Protein AF-A0A4Q4BR38-F1 (afdb_monomer_lite)

Sequence (88 aa):
PGLNMAALADPQATTVIYMGKRTFPALAAALIAHGLPADTPALLAESVSTPEQVLLRSTVADLARTLSKDRSPLPGLIIVGALAQGTP

pLDDT: mean 90.46, std 9.89, range [46.09, 97.38]

Foldseek 3Di:
DDDPLVQVLPQPDKDKDFPCLQVLLVNLVVNVVVPRDQQFKKWKWFPPPDPPTDIDIGGSNVSSVVSVVDDDPTGIMMITHDVSDDDD

Radius of gyration: 12.42 Å; chains: 1; bounding box: 32×26×29 Å

Structure (mmCIF, N/CA/C/O backbone):
data_AF-A0A4Q4BR38-F1
#
_entry.id   AF-A0A4Q4BR38-F1
#
loop_
_atom_site.group_PDB
_atom_site.id
_atom_site.type_symbol
_atom_site.label_atom_id
_atom_site.label_alt_id
_atom_site.label_comp_id
_atom_site.label_asym_id
_atom_site.label_entity_id
_atom_site.label_seq_id
_atom_site.pdbx_PDB_ins_code
_atom_site.Cartn_x
_atom_site.Cartn_y
_atom_site.Cartn_z
_atom_site.occupancy
_atom_site.B_iso_or_equiv
_atom_site.auth_seq_id
_atom_site.auth_comp_id
_atom_site.auth_asym_id
_atom_site.auth_atom_id
_atom_site.pdbx_PDB_model_num
ATOM 1 N N . PRO A 1 1 ? 19.286 10.189 -6.983 1.00 46.09 1 PRO A N 1
ATOM 2 C CA . PRO A 1 1 ? 19.360 8.753 -6.612 1.00 46.09 1 PRO A CA 1
ATOM 3 C C . PRO A 1 1 ? 18.030 8.053 -6.927 1.00 46.09 1 PRO A C 1
ATOM 5 O O . PRO A 1 1 ? 16.991 8.520 -6.471 1.00 46.09 1 PRO A O 1
ATOM 8 N N . GLY A 1 2 ? 18.048 7.024 -7.780 1.00 78.94 2 GLY A N 1
ATOM 9 C CA . GLY A 1 2 ? 16.842 6.282 -8.174 1.00 78.94 2 GLY A CA 1
ATOM 10 C C . GLY A 1 2 ? 16.349 5.335 -7.075 1.00 78.94 2 GLY A C 1
ATOM 11 O O . GLY A 1 2 ? 17.132 4.909 -6.229 1.00 78.94 2 GLY A O 1
ATOM 12 N N . LEU A 1 3 ? 15.050 5.021 -7.082 1.00 81.25 3 LEU A N 1
ATOM 13 C CA . LEU A 1 3 ? 14.448 4.012 -6.203 1.00 81.25 3 LEU A CA 1
ATOM 14 C C . LEU A 1 3 ? 15.053 2.626 -6.493 1.00 81.25 3 LEU A C 1
ATOM 16 O O . LEU A 1 3 ? 15.171 2.242 -7.657 1.00 81.25 3 LEU A O 1
ATOM 20 N N . ASN A 1 4 ? 15.379 1.851 -5.454 1.00 88.62 4 ASN A N 1
ATOM 21 C CA . ASN A 1 4 ? 15.762 0.447 -5.619 1.00 88.62 4 ASN A CA 1
ATOM 22 C C . ASN A 1 4 ? 14.504 -0.407 -5.847 1.00 88.62 4 ASN A C 1
ATOM 24 O O . ASN A 1 4 ? 13.883 -0.876 -4.896 1.00 88.62 4 ASN A O 1
ATOM 28 N N . MET A 1 5 ? 14.125 -0.584 -7.113 1.00 87.44 5 MET A N 1
ATOM 29 C CA . MET A 1 5 ? 12.917 -1.330 -7.486 1.00 87.44 5 MET A CA 1
ATOM 30 C C . MET A 1 5 ? 12.973 -2.799 -7.067 1.00 87.44 5 MET A C 1
ATOM 32 O O . MET A 1 5 ? 11.945 -3.341 -6.683 1.00 87.44 5 MET A O 1
ATOM 36 N N . ALA A 1 6 ? 14.155 -3.424 -7.073 1.00 85.06 6 ALA A N 1
ATOM 37 C CA . ALA A 1 6 ? 14.304 -4.814 -6.648 1.00 85.06 6 ALA A CA 1
ATOM 38 C C . ALA A 1 6 ? 13.954 -4.988 -5.162 1.00 85.06 6 ALA A C 1
ATOM 40 O O . ALA A 1 6 ? 13.243 -5.917 -4.806 1.00 85.06 6 ALA A O 1
ATOM 41 N N . ALA A 1 7 ? 14.386 -4.053 -4.310 1.00 84.94 7 ALA A N 1
ATOM 42 C CA . ALA A 1 7 ? 14.037 -4.075 -2.890 1.00 84.94 7 ALA A CA 1
ATOM 43 C C . ALA A 1 7 ? 12.540 -3.816 -2.643 1.00 84.94 7 ALA A C 1
ATOM 45 O O . ALA A 1 7 ? 11.966 -4.354 -1.705 1.00 84.94 7 ALA A O 1
ATOM 46 N N . LEU A 1 8 ? 11.898 -2.994 -3.478 1.00 85.12 8 LEU A N 1
ATOM 47 C CA . LEU A 1 8 ? 10.470 -2.679 -3.348 1.00 85.12 8 LEU A CA 1
ATOM 48 C C . LEU A 1 8 ? 9.551 -3.755 -3.939 1.00 85.12 8 LEU A C 1
ATOM 50 O O . LEU A 1 8 ? 8.382 -3.822 -3.568 1.00 85.12 8 LEU A O 1
ATOM 54 N N . ALA A 1 9 ? 10.066 -4.564 -4.866 1.00 84.88 9 ALA A N 1
ATOM 55 C CA . ALA A 1 9 ? 9.368 -5.700 -5.456 1.00 84.88 9 ALA A CA 1
ATOM 56 C C . ALA A 1 9 ? 9.609 -7.017 -4.691 1.00 84.88 9 ALA A C 1
ATOM 58 O O . ALA A 1 9 ? 9.077 -8.052 -5.088 1.00 84.88 9 ALA A O 1
ATOM 59 N N . ASP A 1 10 ? 10.400 -6.994 -3.612 1.00 86.19 10 ASP A N 1
ATOM 60 C CA . ASP A 1 10 ? 10.673 -8.168 -2.784 1.00 86.19 10 ASP A CA 1
ATOM 61 C C . ASP A 1 10 ? 9.375 -8.659 -2.105 1.00 86.19 10 ASP A C 1
ATOM 63 O O . ASP A 1 10 ? 8.777 -7.920 -1.316 1.00 86.19 10 ASP A O 1
ATOM 67 N N . PRO A 1 11 ? 8.926 -9.904 -2.361 1.00 78.62 11 PRO A N 1
ATOM 68 C CA . PRO A 1 11 ? 7.693 -10.441 -1.787 1.00 78.62 11 PRO A CA 1
ATOM 69 C C . PRO A 1 11 ? 7.750 -10.636 -0.263 1.00 78.62 11 PRO A C 1
ATOM 71 O O . PRO A 1 11 ? 6.704 -10.811 0.362 1.00 78.62 11 PRO A O 1
ATOM 74 N N . GLN A 1 12 ? 8.941 -10.642 0.344 1.00 84.25 12 GLN A N 1
ATOM 75 C CA . GLN A 1 12 ? 9.119 -10.704 1.798 1.00 84.25 12 GLN A CA 1
ATOM 76 C C . GLN A 1 12 ? 9.132 -9.314 2.449 1.00 84.25 12 GLN A C 1
ATOM 78 O O . GLN A 1 12 ? 9.042 -9.205 3.674 1.00 84.25 12 GLN A O 1
ATOM 83 N N . ALA A 1 13 ? 9.218 -8.243 1.657 1.00 87.75 13 ALA A N 1
ATOM 84 C CA . ALA A 1 13 ? 9.185 -6.883 2.163 1.00 87.75 13 ALA A CA 1
ATOM 85 C C . ALA A 1 13 ? 7.745 -6.373 2.320 1.00 87.75 13 ALA A C 1
ATOM 87 O O . ALA A 1 13 ? 6.840 -6.689 1.549 1.00 87.75 13 ALA A O 1
ATOM 88 N N . THR A 1 14 ? 7.536 -5.519 3.324 1.00 91.31 14 THR A N 1
ATOM 89 C CA . THR A 1 14 ? 6.354 -4.653 3.394 1.00 91.31 14 THR A CA 1
ATOM 90 C C . THR A 1 14 ? 6.792 -3.224 3.123 1.00 91.31 14 THR A C 1
ATOM 92 O O . THR A 1 14 ? 7.596 -2.661 3.866 1.00 91.31 14 THR A O 1
ATOM 95 N N . THR A 1 15 ? 6.248 -2.630 2.067 1.00 93.38 15 THR A N 1
ATOM 96 C CA . THR A 1 15 ? 6.548 -1.252 1.681 1.00 93.38 15 THR A CA 1
ATOM 97 C C . THR A 1 15 ? 5.453 -0.327 2.193 1.00 93.38 15 THR A C 1
ATOM 99 O O . THR A 1 15 ? 4.280 -0.523 1.882 1.00 93.38 15 THR A O 1
ATOM 102 N N . VAL A 1 16 ? 5.835 0.713 2.939 1.00 94.94 16 VAL A N 1
ATOM 103 C CA . VAL A 1 16 ? 4.924 1.772 3.397 1.00 94.94 16 VAL A CA 1
ATOM 104 C C . VAL A 1 16 ? 5.251 3.070 2.671 1.00 94.94 16 VAL A C 1
ATOM 106 O O . VAL A 1 16 ? 6.374 3.568 2.730 1.00 94.94 16 VAL A O 1
ATOM 109 N N . ILE A 1 17 ? 4.259 3.630 1.987 1.00 94.88 17 ILE A N 1
ATOM 110 C CA . ILE A 1 17 ? 4.398 4.802 1.129 1.00 94.88 17 ILE A CA 1
ATOM 111 C C . ILE A 1 17 ? 3.622 5.961 1.749 1.00 94.88 17 ILE A C 1
ATOM 113 O O . ILE A 1 17 ? 2.390 5.950 1.822 1.00 94.88 17 ILE A O 1
ATOM 117 N N . TYR A 1 18 ? 4.360 6.993 2.147 1.00 94.19 18 TYR A N 1
ATOM 118 C CA . TYR A 1 18 ? 3.809 8.246 2.652 1.00 94.19 18 TYR A CA 1
ATOM 119 C C . TYR A 1 18 ? 3.473 9.188 1.500 1.00 94.19 18 TYR A C 1
ATOM 121 O O . TYR A 1 18 ? 4.245 9.321 0.552 1.00 94.19 18 TYR A O 1
ATOM 129 N N . MET A 1 19 ? 2.318 9.858 1.587 1.00 90.00 19 MET A N 1
ATOM 130 C CA . MET A 1 19 ? 1.859 10.837 0.587 1.00 90.00 19 MET A CA 1
ATOM 131 C C . MET A 1 19 ? 1.805 10.274 -0.850 1.00 90.00 19 MET A C 1
ATOM 133 O O . MET A 1 19 ? 1.870 11.014 -1.832 1.00 90.00 19 MET A O 1
ATOM 137 N N . GLY A 1 20 ? 1.661 8.951 -0.984 1.00 91.56 20 GLY A N 1
ATOM 138 C CA . GLY A 1 20 ? 1.789 8.243 -2.256 1.00 91.56 20 GLY A CA 1
ATOM 139 C C . GLY A 1 20 ? 0.558 8.291 -3.155 1.00 91.56 20 GLY A C 1
ATOM 140 O O . GLY A 1 20 ? 0.662 7.930 -4.317 1.00 91.56 20 GLY A O 1
ATOM 141 N N . LYS A 1 21 ? -0.611 8.741 -2.678 1.00 93.69 21 LYS A N 1
ATOM 142 C CA . LYS A 1 21 ? -1.897 8.560 -3.389 1.00 93.69 21 LYS A CA 1
ATOM 143 C C . LYS A 1 21 ? -1.896 9.027 -4.845 1.00 93.69 21 LYS A C 1
ATOM 145 O O . LYS A 1 21 ? -2.468 8.368 -5.705 1.00 93.69 21 LYS A O 1
ATOM 150 N N . ARG A 1 22 ? -1.243 10.156 -5.133 1.00 94.50 22 ARG A N 1
ATOM 151 C CA . ARG A 1 22 ? -1.148 10.702 -6.497 1.00 94.50 22 ARG A CA 1
ATOM 152 C C . ARG A 1 22 ? -0.150 9.939 -7.371 1.00 94.50 22 ARG A C 1
ATOM 154 O O . ARG A 1 22 ? -0.384 9.794 -8.563 1.00 94.50 22 ARG A O 1
ATOM 161 N N . THR A 1 23 ? 0.969 9.505 -6.802 1.00 94.00 23 THR A N 1
ATOM 162 C CA . THR A 1 23 ? 2.077 8.871 -7.535 1.00 94.00 23 THR A CA 1
ATOM 163 C C . THR A 1 23 ? 1.967 7.350 -7.581 1.00 94.00 23 THR A C 1
ATOM 165 O O . THR A 1 23 ? 2.643 6.714 -8.387 1.00 94.00 23 THR A O 1
ATOM 168 N N . PHE A 1 24 ? 1.094 6.766 -6.761 1.00 96.31 24 PHE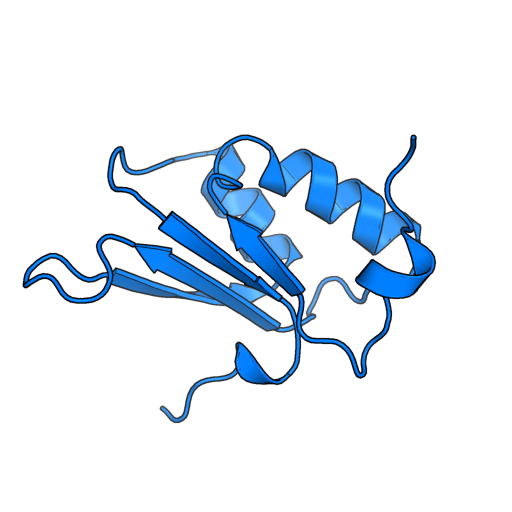 A N 1
ATOM 169 C CA . PHE A 1 24 ? 0.947 5.327 -6.613 1.00 96.31 24 PHE A CA 1
ATOM 170 C C . PHE A 1 24 ? 0.625 4.606 -7.920 1.00 96.31 24 PHE A C 1
ATOM 172 O O . PHE A 1 24 ? 1.267 3.593 -8.157 1.00 96.31 24 PHE A O 1
ATOM 179 N N . PRO A 1 25 ? -0.259 5.097 -8.815 1.00 96.69 25 PRO A N 1
ATOM 180 C CA . PRO A 1 25 ? -0.509 4.394 -10.073 1.00 96.69 25 PRO A CA 1
ATOM 181 C C . PRO A 1 25 ? 0.752 4.205 -10.928 1.00 96.69 25 PRO A C 1
ATOM 183 O O . PRO A 1 25 ? 0.993 3.117 -11.447 1.00 96.69 25 PRO A O 1
ATOM 186 N N . ALA A 1 26 ? 1.593 5.240 -11.023 1.00 96.00 26 ALA A N 1
ATOM 187 C CA . ALA A 1 26 ? 2.852 5.168 -11.761 1.00 96.00 26 ALA A CA 1
ATOM 188 C C . ALA A 1 26 ? 3.874 4.258 -11.061 1.00 96.00 26 ALA A C 1
ATOM 190 O O . ALA A 1 26 ? 4.560 3.475 -11.716 1.00 96.00 26 ALA A O 1
ATOM 191 N N . LEU A 1 27 ? 3.950 4.326 -9.728 1.00 95.06 27 LEU A N 1
ATOM 192 C CA . LEU A 1 27 ? 4.816 3.452 -8.938 1.00 95.06 27 LEU A CA 1
ATOM 193 C C . LEU A 1 27 ? 4.394 1.982 -9.054 1.00 95.06 27 LEU A C 1
ATOM 195 O O . LEU A 1 27 ? 5.239 1.133 -9.301 1.00 95.06 27 LEU A O 1
ATOM 199 N N . ALA A 1 28 ? 3.103 1.680 -8.928 1.00 96.00 28 ALA A N 1
ATOM 200 C CA . ALA A 1 28 ? 2.555 0.335 -9.055 1.00 96.00 28 ALA A CA 1
ATOM 201 C C . ALA A 1 28 ? 2.865 -0.266 -10.431 1.00 96.00 28 ALA A C 1
ATOM 203 O O . ALA A 1 28 ? 3.336 -1.397 -10.508 1.00 96.00 28 ALA A O 1
ATOM 204 N N . ALA A 1 29 ? 2.688 0.508 -11.507 1.00 95.88 29 ALA A N 1
ATOM 205 C CA . ALA A 1 29 ? 3.066 0.079 -12.851 1.00 95.88 29 ALA A CA 1
ATOM 206 C C . ALA A 1 29 ? 4.566 -0.253 -12.950 1.00 95.88 29 ALA A C 1
ATOM 208 O O . ALA A 1 29 ? 4.932 -1.283 -13.514 1.00 95.88 29 ALA A O 1
ATOM 209 N N . ALA A 1 30 ? 5.430 0.581 -12.362 1.00 94.56 30 ALA A N 1
ATOM 210 C CA . ALA A 1 30 ? 6.867 0.329 -12.336 1.00 94.56 30 ALA A CA 1
ATOM 211 C C . ALA A 1 30 ? 7.225 -0.924 -11.519 1.00 94.56 30 ALA A C 1
ATOM 213 O O . ALA A 1 30 ? 8.022 -1.731 -11.987 1.00 94.56 30 ALA A O 1
ATOM 214 N N . LEU A 1 31 ? 6.630 -1.120 -10.340 1.00 93.06 31 LEU A N 1
ATOM 215 C CA . LEU A 1 31 ? 6.880 -2.289 -9.490 1.00 93.06 31 LEU A CA 1
ATOM 216 C C . LEU A 1 31 ? 6.427 -3.591 -10.158 1.00 93.06 31 LEU A C 1
ATOM 218 O O . LEU A 1 31 ? 7.179 -4.562 -10.167 1.00 93.06 31 LEU A O 1
ATOM 222 N N . ILE A 1 32 ? 5.244 -3.592 -10.779 1.00 94.50 32 ILE A N 1
ATOM 223 C CA . ILE A 1 32 ? 4.731 -4.751 -11.523 1.00 94.50 32 ILE A CA 1
ATOM 224 C C . ILE A 1 32 ? 5.656 -5.088 -12.696 1.00 94.50 32 ILE A C 1
ATOM 226 O O . ILE A 1 32 ? 6.008 -6.249 -12.894 1.00 94.50 32 ILE A O 1
ATOM 230 N N . ALA A 1 33 ? 6.125 -4.078 -13.436 1.00 93.88 33 ALA A N 1
ATOM 231 C CA . ALA A 1 33 ? 7.088 -4.279 -14.518 1.00 93.88 33 ALA A CA 1
ATOM 232 C C . ALA A 1 33 ? 8.437 -4.856 -14.038 1.00 93.88 33 ALA A C 1
ATOM 234 O O . ALA A 1 33 ? 9.143 -5.480 -14.825 1.00 93.88 33 ALA A O 1
ATOM 235 N N . HIS A 1 34 ? 8.784 -4.672 -12.760 1.00 91.44 34 HIS A N 1
ATOM 236 C CA . HIS A 1 34 ? 9.990 -5.225 -12.131 1.00 91.44 34 HIS A CA 1
ATOM 237 C C . HIS A 1 34 ? 9.735 -6.541 -11.374 1.00 91.44 34 HIS A C 1
ATOM 239 O O . HIS A 1 34 ? 10.612 -7.001 -10.647 1.00 91.44 34 HIS A O 1
ATOM 245 N N . GLY A 1 35 ? 8.571 -7.169 -11.567 1.00 91.12 35 GLY A N 1
ATOM 246 C CA . GLY A 1 35 ? 8.289 -8.519 -11.078 1.00 91.12 35 GLY A CA 1
ATOM 247 C C . GLY A 1 35 ? 7.431 -8.597 -9.818 1.00 91.12 35 GLY A C 1
ATOM 248 O O . GLY A 1 35 ? 7.199 -9.706 -9.341 1.00 91.12 35 GLY A O 1
ATOM 249 N N . LEU A 1 36 ? 6.920 -7.476 -9.294 1.00 92.75 36 LEU A N 1
ATOM 250 C CA . LEU A 1 36 ? 5.939 -7.528 -8.209 1.00 92.75 36 LEU A CA 1
ATOM 251 C C . LEU A 1 36 ? 4.603 -8.094 -8.741 1.00 92.75 36 LEU A C 1
ATOM 253 O O . LEU A 1 36 ? 4.048 -7.529 -9.689 1.00 92.75 36 LEU A O 1
ATOM 257 N N . PRO A 1 37 ? 4.036 -9.160 -8.147 1.00 94.25 37 PRO A N 1
ATOM 258 C CA . PRO A 1 37 ? 2.738 -9.683 -8.567 1.00 94.25 37 PRO A CA 1
ATOM 259 C C . PRO A 1 37 ? 1.634 -8.618 -8.480 1.00 94.25 37 PRO A C 1
ATOM 261 O O . PRO A 1 37 ? 1.532 -7.883 -7.497 1.00 94.25 37 PRO A O 1
ATOM 264 N N . ALA A 1 38 ? 0.792 -8.511 -9.507 1.00 95.62 38 ALA A N 1
ATOM 265 C CA . ALA A 1 38 ? -0.269 -7.498 -9.581 1.00 95.62 38 ALA A CA 1
ATOM 266 C C . ALA A 1 38 ? -1.350 -7.670 -8.494 1.00 95.62 38 ALA A C 1
ATOM 268 O O . ALA A 1 38 ? -1.975 -6.697 -8.065 1.00 95.62 38 ALA A O 1
ATOM 269 N N . ASP A 1 39 ? -1.534 -8.909 -8.047 1.00 95.25 39 ASP A N 1
ATOM 270 C CA . ASP A 1 39 ? -2.406 -9.347 -6.962 1.00 95.25 39 ASP A CA 1
ATOM 271 C C . ASP A 1 39 ? -1.762 -9.202 -5.573 1.00 95.25 39 ASP A C 1
ATOM 273 O O . ASP A 1 39 ? -2.399 -9.539 -4.573 1.00 95.25 39 ASP A O 1
ATOM 277 N N . THR A 1 40 ? -0.539 -8.655 -5.483 1.00 94.44 40 THR A N 1
ATOM 278 C CA . THR A 1 40 ? 0.109 -8.372 -4.196 1.00 94.44 40 THR A CA 1
ATOM 279 C C . THR A 1 40 ? -0.849 -7.566 -3.315 1.00 94.44 40 THR A C 1
ATOM 281 O O . THR A 1 40 ? -1.386 -6.551 -3.776 1.00 94.44 40 THR A O 1
ATOM 284 N N . PRO A 1 41 ? -1.067 -7.971 -2.053 1.00 95.75 41 PRO A N 1
ATOM 285 C CA . PRO A 1 41 ? -1.955 -7.254 -1.152 1.00 95.75 41 PRO A CA 1
ATOM 286 C C . PRO A 1 41 ? -1.531 -5.796 -0.971 1.00 95.75 41 PRO A C 1
ATOM 288 O O . PRO A 1 41 ? -0.348 -5.493 -0.785 1.00 95.75 41 PRO A O 1
ATOM 291 N N . ALA A 1 42 ? -2.512 -4.899 -0.991 1.00 96.25 42 ALA A N 1
ATOM 292 C CA . ALA A 1 42 ? -2.325 -3.482 -0.736 1.00 96.25 42 ALA A CA 1
ATOM 293 C C . ALA A 1 42 ? -3.414 -2.930 0.195 1.00 96.25 42 ALA A C 1
ATOM 295 O O . ALA A 1 42 ? -4.572 -3.342 0.144 1.00 96.25 42 ALA A O 1
ATOM 296 N N . LEU A 1 43 ? -3.046 -1.973 1.040 1.00 96.31 43 LEU A N 1
ATOM 297 C CA . LEU A 1 43 ? -3.937 -1.283 1.965 1.00 96.31 43 LEU A CA 1
ATOM 298 C C . LEU A 1 43 ? -3.735 0.222 1.815 1.00 96.31 43 LEU A C 1
ATOM 300 O O . LEU A 1 43 ? -2.633 0.725 2.013 1.00 96.31 43 LEU A O 1
ATOM 304 N N . LEU A 1 44 ? -4.810 0.937 1.502 1.00 96.44 44 LEU A N 1
ATOM 305 C CA . LEU A 1 44 ? -4.886 2.380 1.665 1.00 96.44 44 LEU A CA 1
ATOM 306 C C . L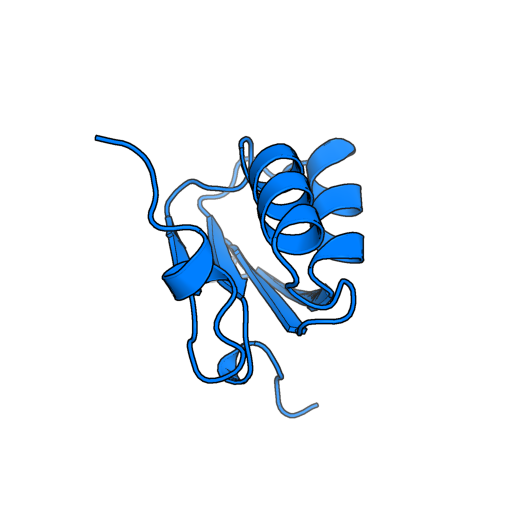EU A 1 44 ? -5.516 2.685 3.025 1.00 96.44 44 LEU A C 1
ATOM 308 O O . LEU A 1 44 ? -6.667 2.330 3.270 1.00 96.44 44 LEU A O 1
ATOM 312 N N . ALA A 1 45 ? -4.761 3.341 3.896 1.00 95.75 45 ALA 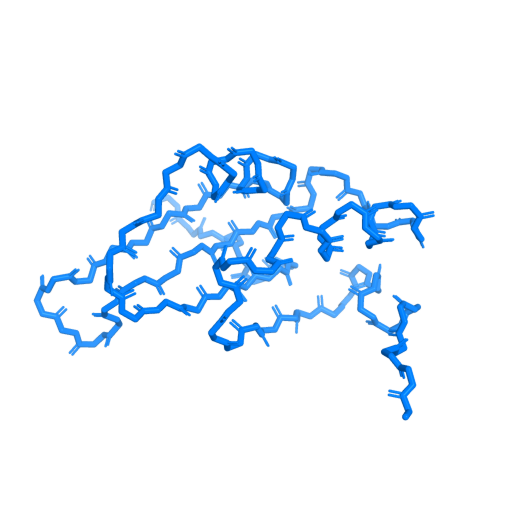A N 1
ATOM 313 C CA . ALA A 1 45 ? -5.218 3.784 5.203 1.00 95.75 45 ALA A CA 1
ATOM 314 C C . ALA A 1 45 ? -5.284 5.313 5.222 1.00 95.75 45 ALA A C 1
ATOM 316 O O . ALA A 1 45 ? -4.252 5.978 5.117 1.00 95.75 45 ALA A O 1
ATOM 317 N N . GLU A 1 46 ? -6.485 5.872 5.325 1.00 96.38 46 GLU A N 1
ATOM 318 C CA . GLU A 1 46 ? -6.734 7.314 5.340 1.00 96.38 46 GLU A CA 1
ATOM 319 C C . GLU A 1 46 ? -7.143 7.789 6.730 1.00 96.38 46 GLU A C 1
ATOM 321 O O . GLU A 1 46 ? -7.784 7.044 7.473 1.00 96.38 46 GLU A O 1
ATOM 326 N N . SER A 1 47 ? -6.761 9.023 7.078 1.00 95.62 47 SER A N 1
ATOM 327 C CA . SER A 1 47 ? -7.110 9.673 8.352 1.00 95.62 47 SER A CA 1
ATOM 328 C C . SER A 1 47 ? -6.879 8.781 9.583 1.00 95.62 47 SER A C 1
ATOM 330 O O . SER A 1 47 ? -7.685 8.742 10.514 1.00 95.62 47 SER A O 1
ATOM 332 N N . VAL A 1 48 ? -5.770 8.036 9.571 1.00 94.31 48 VAL A N 1
ATOM 333 C CA . VAL A 1 48 ? -5.420 7.052 10.606 1.00 94.31 48 VAL A CA 1
ATOM 334 C C . VAL A 1 48 ? -5.369 7.708 11.987 1.00 94.31 48 VAL A C 1
ATOM 336 O O . VAL A 1 48 ? -4.854 8.817 12.130 1.00 94.31 48 VAL A O 1
ATOM 339 N N . SER A 1 49 ? -5.894 7.007 12.997 1.00 93.94 49 SER A N 1
ATOM 340 C CA . SER A 1 49 ? -6.010 7.484 14.387 1.00 93.94 49 SER A CA 1
ATOM 341 C C . SER A 1 49 ? -6.986 8.650 14.596 1.00 93.94 49 SER A C 1
ATOM 343 O O . SER A 1 49 ? -6.941 9.314 15.631 1.00 93.94 49 SER A O 1
ATOM 345 N N . THR A 1 50 ? -7.893 8.888 13.646 1.00 95.62 50 THR A N 1
ATOM 346 C CA . THR A 1 50 ? -9.003 9.842 13.786 1.00 95.62 50 THR A CA 1
ATOM 347 C C . THR A 1 50 ? -10.355 9.125 13.647 1.00 95.62 50 THR A C 1
ATOM 349 O O . THR A 1 50 ? -10.398 8.005 13.132 1.00 95.62 50 THR A O 1
ATOM 352 N N . PRO A 1 51 ? -11.478 9.746 14.052 1.00 95.69 51 PRO A N 1
ATOM 353 C CA . PRO A 1 51 ? -12.813 9.187 13.817 1.00 95.69 51 PRO A CA 1
ATOM 354 C C . PRO A 1 51 ? -13.169 8.995 12.333 1.00 95.69 51 PRO A C 1
ATOM 356 O O . PRO A 1 51 ? -14.041 8.194 12.016 1.00 95.69 51 PRO A O 1
ATOM 359 N N . GLU A 1 52 ? -12.494 9.703 11.424 1.00 94.31 52 GLU A N 1
ATOM 360 C CA . GLU A 1 52 ? -12.707 9.639 9.970 1.00 94.31 52 GLU A CA 1
ATOM 361 C C . GLU A 1 52 ? -11.859 8.548 9.295 1.00 94.31 52 GLU A C 1
ATOM 363 O O . GLU A 1 52 ? -11.698 8.548 8.075 1.00 94.31 52 GLU A O 1
ATOM 368 N N . GLN A 1 53 ? -11.264 7.638 10.073 1.00 96.56 53 GLN A N 1
ATOM 369 C CA . GLN A 1 53 ? -10.375 6.609 9.549 1.00 96.56 53 GLN A CA 1
ATOM 370 C C . GLN A 1 53 ? -11.080 5.707 8.527 1.00 96.56 53 GLN A C 1
ATOM 372 O O . GLN A 1 53 ? -12.090 5.069 8.826 1.00 96.56 53 GLN A O 1
ATOM 377 N N . VAL A 1 54 ? -10.465 5.563 7.353 1.00 94.06 54 VAL A N 1
ATOM 378 C CA . VAL A 1 54 ? -10.914 4.647 6.297 1.00 94.06 54 VAL A CA 1
ATOM 379 C C . VAL A 1 54 ? -9.784 3.685 5.951 1.00 94.06 54 VAL A C 1
ATOM 381 O O . VAL A 1 54 ? -8.665 4.106 5.668 1.00 94.06 54 VAL A O 1
ATOM 384 N N . LEU A 1 55 ? -10.074 2.382 5.967 1.00 94.75 55 LEU A N 1
ATOM 385 C CA . LEU A 1 55 ? -9.130 1.326 5.594 1.00 94.75 55 LEU A CA 1
ATOM 386 C C . LEU A 1 55 ? -9.658 0.576 4.368 1.00 94.75 55 LEU A C 1
ATOM 388 O O . LEU A 1 55 ? -10.604 -0.202 4.471 1.00 94.75 55 LEU A O 1
ATOM 392 N N . LEU A 1 56 ? -9.027 0.784 3.216 1.00 93.94 56 LEU A N 1
ATOM 393 C CA . LEU A 1 56 ? -9.354 0.106 1.966 1.00 93.94 56 LEU A CA 1
ATOM 394 C C . LEU A 1 56 ? -8.305 -0.966 1.663 1.00 93.94 56 LEU A C 1
ATOM 396 O O . LEU A 1 56 ? -7.190 -0.654 1.243 1.00 93.94 56 LEU A O 1
ATOM 400 N N . ARG A 1 57 ? -8.678 -2.233 1.853 1.00 94.94 57 ARG A N 1
ATOM 401 C CA . ARG A 1 57 ? -7.857 -3.397 1.485 1.00 94.94 57 ARG A CA 1
ATOM 402 C C . ARG A 1 57 ? -8.172 -3.848 0.068 1.00 94.94 57 ARG A C 1
ATOM 404 O O . ARG A 1 57 ? -9.335 -3.894 -0.325 1.00 94.94 57 ARG A O 1
ATOM 411 N N . SER A 1 58 ? -7.137 -4.152 -0.700 1.00 95.50 58 SER A N 1
ATOM 412 C CA . SER A 1 58 ? -7.241 -4.505 -2.112 1.00 95.50 58 SER A CA 1
ATOM 413 C C . SER A 1 58 ? -5.954 -5.182 -2.606 1.00 95.50 58 SER A C 1
ATOM 415 O O . SER A 1 58 ? -5.138 -5.645 -1.809 1.00 95.50 58 SER A O 1
ATOM 417 N N . THR A 1 59 ? -5.762 -5.221 -3.921 1.00 96.56 59 THR A N 1
ATOM 418 C CA . THR A 1 59 ? -4.500 -5.592 -4.574 1.00 96.56 59 THR A CA 1
ATOM 419 C C . THR A 1 59 ? -3.763 -4.345 -5.065 1.00 96.56 59 THR A C 1
ATOM 421 O O . THR A 1 59 ? -4.363 -3.274 -5.203 1.00 96.56 59 THR A O 1
ATOM 424 N N . VAL A 1 60 ? -2.466 -4.455 -5.366 1.00 96.62 60 VAL A N 1
ATOM 425 C CA . VAL A 1 60 ? -1.679 -3.361 -5.966 1.00 96.62 60 VAL A CA 1
ATOM 426 C C . VAL A 1 60 ? -2.337 -2.848 -7.250 1.00 96.62 60 VAL A C 1
ATOM 428 O O . VAL A 1 60 ? -2.487 -1.634 -7.418 1.00 96.62 60 VAL A O 1
ATOM 431 N N . ALA A 1 61 ? -2.769 -3.747 -8.137 1.00 97.38 61 ALA A N 1
ATOM 432 C CA . ALA A 1 61 ? -3.390 -3.368 -9.403 1.00 97.38 61 ALA A CA 1
ATOM 433 C C . ALA A 1 61 ? -4.756 -2.690 -9.221 1.00 97.38 61 ALA A C 1
ATOM 435 O O . ALA A 1 61 ? -5.055 -1.690 -9.885 1.00 97.38 61 ALA A O 1
ATOM 436 N N . ASP A 1 62 ? -5.594 -3.202 -8.321 1.00 97.38 62 ASP A N 1
ATOM 437 C CA . ASP A 1 62 ? -6.899 -2.605 -8.037 1.00 97.38 62 ASP A CA 1
ATOM 438 C C . ASP A 1 62 ? -6.767 -1.249 -7.350 1.00 97.38 62 ASP A C 1
ATOM 440 O O . ASP A 1 62 ? -7.416 -0.288 -7.768 1.00 97.38 62 ASP A O 1
ATOM 444 N N . LEU A 1 63 ? -5.874 -1.129 -6.365 1.00 96.81 63 LEU A N 1
ATOM 445 C CA . LEU A 1 63 ? -5.633 0.135 -5.684 1.00 96.81 63 LEU A CA 1
ATOM 446 C C . LEU A 1 63 ? -5.084 1.198 -6.649 1.00 96.81 63 LEU A C 1
ATOM 448 O O . LEU A 1 63 ? -5.530 2.346 -6.615 1.00 96.81 63 LEU A O 1
ATOM 452 N N . ALA A 1 64 ? -4.176 0.824 -7.557 1.00 97.31 64 ALA A N 1
ATOM 453 C CA . ALA A 1 64 ? -3.674 1.716 -8.603 1.00 97.31 64 ALA A C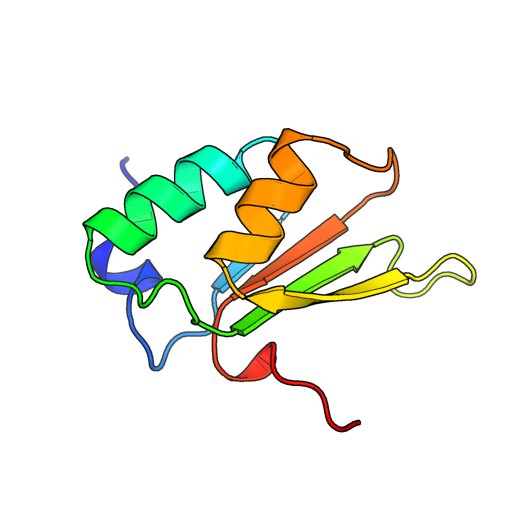A 1
ATOM 454 C C . ALA A 1 64 ? -4.802 2.230 -9.509 1.00 97.31 64 ALA A C 1
ATOM 456 O O . ALA A 1 64 ? -4.884 3.428 -9.793 1.00 97.31 64 ALA A O 1
ATOM 457 N N . ARG A 1 65 ? -5.711 1.344 -9.926 1.00 96.94 65 ARG A N 1
ATOM 458 C CA . ARG A 1 65 ? -6.898 1.707 -10.709 1.00 96.94 65 ARG A CA 1
ATOM 459 C C . ARG A 1 65 ? -7.843 2.627 -9.934 1.00 96.94 65 ARG A C 1
ATOM 461 O O . ARG A 1 65 ? -8.318 3.601 -10.516 1.00 96.94 65 ARG A O 1
ATOM 468 N N . THR A 1 66 ? -8.089 2.362 -8.653 1.00 95.31 66 THR A N 1
ATOM 469 C CA . THR A 1 66 ? -8.926 3.212 -7.789 1.00 95.31 66 THR A CA 1
ATOM 470 C C . THR A 1 66 ? -8.341 4.619 -7.682 1.00 95.31 66 THR A C 1
ATOM 472 O O . THR A 1 66 ? -9.002 5.583 -8.060 1.00 95.31 66 THR A O 1
ATOM 475 N N . LEU A 1 67 ? -7.061 4.737 -7.311 1.00 95.25 67 LEU A N 1
ATOM 476 C CA . LEU A 1 67 ? -6.368 6.022 -7.129 1.00 95.25 67 LEU A CA 1
ATOM 477 C C . LEU A 1 67 ? -6.117 6.800 -8.434 1.00 95.25 67 LEU A C 1
ATOM 479 O O . LEU A 1 67 ? -5.781 7.992 -8.402 1.00 95.25 67 LEU A O 1
ATOM 483 N N . SER A 1 68 ? -6.268 6.145 -9.588 1.00 94.06 68 SER A N 1
ATOM 484 C CA . SER A 1 68 ? -6.239 6.808 -10.897 1.00 94.06 68 SER A CA 1
ATOM 485 C C . SER A 1 68 ? -7.553 7.514 -11.224 1.00 94.06 68 SER A C 1
ATOM 487 O O . SER A 1 68 ? -7.534 8.503 -11.952 1.00 94.06 68 SER A O 1
ATOM 489 N N . LYS A 1 69 ? -8.679 7.012 -10.701 1.00 92.38 69 LYS A N 1
ATOM 490 C CA . LYS A 1 69 ? -10.024 7.538 -10.969 1.00 92.38 69 LYS A CA 1
ATOM 491 C C . LYS A 1 69 ? -10.453 8.566 -9.934 1.00 92.38 69 LYS A C 1
ATOM 493 O O . LYS A 1 69 ? -10.952 9.620 -10.305 1.00 92.38 69 LYS A O 1
ATOM 498 N N . ASP A 1 70 ? -10.253 8.247 -8.660 1.00 86.31 70 ASP A N 1
ATOM 499 C CA . ASP A 1 70 ? -10.727 9.056 -7.545 1.00 86.31 70 ASP A CA 1
ATOM 500 C C . ASP A 1 70 ? -9.719 9.033 -6.391 1.00 86.31 70 ASP A C 1
ATOM 502 O O . ASP A 1 70 ? -9.047 8.031 -6.131 1.00 86.31 70 ASP A O 1
ATOM 506 N N . ARG A 1 71 ? -9.575 10.174 -5.722 1.00 88.00 71 ARG A N 1
ATOM 507 C CA . ARG A 1 71 ? -8.689 10.359 -4.576 1.00 88.00 71 ARG A CA 1
ATOM 508 C C . ARG A 1 71 ? -9.373 11.279 -3.580 1.00 88.00 71 ARG A C 1
ATOM 510 O O . ARG A 1 71 ? -9.494 12.477 -3.824 1.00 88.00 71 ARG A O 1
ATOM 517 N N . SER A 1 72 ? -9.702 10.725 -2.420 1.00 89.81 72 SER A N 1
ATOM 518 C CA . SER A 1 72 ? -10.101 11.503 -1.249 1.00 89.81 72 SER A CA 1
ATOM 519 C C . SER A 1 72 ? -9.043 12.576 -0.911 1.00 89.81 72 SER A C 1
ATOM 521 O O . SER A 1 72 ? -7.847 12.349 -1.145 1.00 89.81 72 SER A O 1
ATOM 523 N N . PRO A 1 73 ? -9.428 13.743 -0.363 1.00 91.06 73 PRO A N 1
ATOM 524 C CA . PRO A 1 73 ? -8.485 14.770 0.085 1.00 91.06 73 PRO A CA 1
ATOM 525 C C . PRO A 1 73 ? -7.783 14.417 1.407 1.00 91.06 73 PRO A C 1
ATOM 527 O O . PRO A 1 73 ? -6.814 15.079 1.772 1.00 91.06 73 PRO A O 1
ATOM 530 N N . LEU A 1 74 ? -8.243 13.381 2.117 1.00 92.69 74 LEU A N 1
ATOM 531 C CA . LEU A 1 74 ? -7.715 12.988 3.424 1.00 92.69 74 LEU A CA 1
ATOM 532 C C . LEU A 1 74 ? -6.229 12.582 3.350 1.00 92.69 74 LEU A C 1
ATOM 534 O O . LEU A 1 74 ? -5.776 12.078 2.322 1.00 92.69 74 LEU A O 1
ATOM 538 N N . PRO A 1 75 ? -5.418 12.761 4.402 1.00 93.19 75 PRO A N 1
ATOM 539 C CA . PRO A 1 75 ? -4.069 12.201 4.423 1.00 93.19 75 PRO A CA 1
ATOM 540 C C . PRO A 1 75 ? -4.140 10.670 4.369 1.00 93.19 75 PRO A C 1
ATOM 542 O O . PRO A 1 75 ? -5.006 10.067 4.999 1.00 93.19 75 PRO A O 1
ATOM 545 N N . GLY A 1 76 ? -3.234 10.035 3.619 1.00 94.31 76 GLY A N 1
ATOM 546 C CA . GLY A 1 76 ? -3.268 8.587 3.418 1.00 94.31 76 GLY A CA 1
ATOM 547 C C . GLY A 1 76 ? -1.893 7.934 3.320 1.00 94.31 76 GLY A C 1
ATOM 548 O O . GLY A 1 76 ? -0.953 8.507 2.759 1.00 94.31 76 GLY A O 1
ATOM 549 N N . LEU A 1 77 ? -1.816 6.717 3.851 1.00 95.81 77 LEU A N 1
ATOM 550 C CA . LEU A 1 77 ? -0.691 5.794 3.762 1.00 95.81 77 LEU A CA 1
ATOM 551 C C . LEU A 1 77 ? -1.067 4.638 2.847 1.00 95.81 77 LEU A C 1
ATOM 553 O O . LEU A 1 77 ? -2.192 4.144 2.906 1.00 95.81 77 LEU A O 1
ATOM 557 N N . ILE A 1 78 ? -0.121 4.190 2.027 1.00 96.44 78 ILE A N 1
ATOM 558 C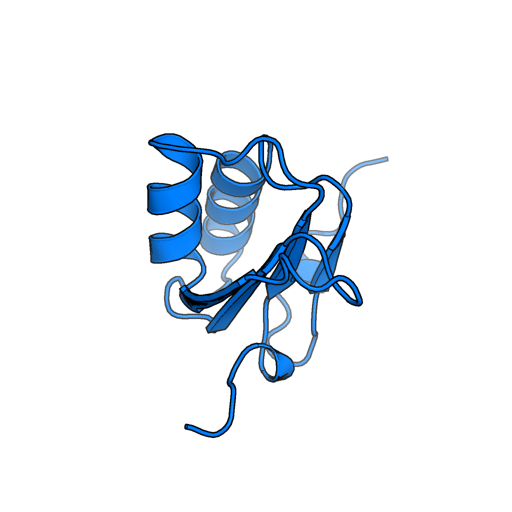 CA . ILE A 1 78 ? -0.298 2.986 1.215 1.00 96.44 78 ILE A CA 1
ATOM 559 C C . ILE A 1 78 ? 0.692 1.937 1.690 1.00 96.44 78 ILE A C 1
ATOM 561 O O . ILE A 1 78 ? 1.890 2.200 1.748 1.00 96.44 78 ILE A O 1
ATOM 565 N N . ILE A 1 79 ? 0.188 0.761 2.030 1.00 96.00 79 ILE A N 1
ATOM 566 C CA . ILE A 1 79 ? 0.968 -0.382 2.494 1.00 96.00 79 ILE A CA 1
ATOM 567 C C . ILE A 1 79 ? 0.862 -1.462 1.421 1.00 96.00 79 ILE A C 1
ATOM 569 O O . ILE A 1 79 ? -0.245 -1.785 1.005 1.00 96.00 79 ILE A O 1
ATOM 573 N N . VAL A 1 80 ? 1.989 -2.001 0.966 1.00 95.19 80 VAL A N 1
ATOM 574 C CA . VAL A 1 80 ? 2.070 -3.073 -0.040 1.00 95.19 80 VAL A CA 1
ATOM 575 C C . VAL A 1 80 ? 2.839 -4.249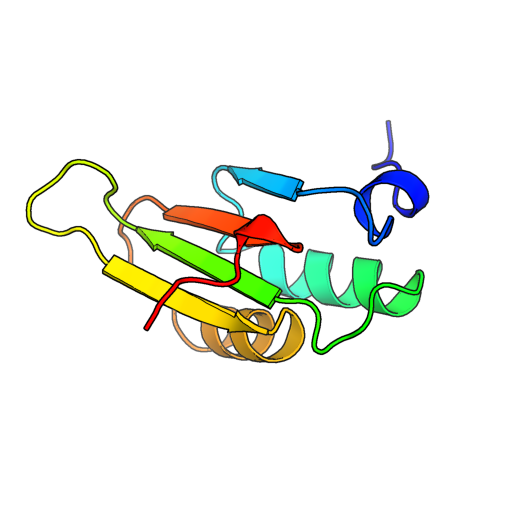 0.552 1.00 95.19 80 VAL A C 1
ATOM 577 O O . VAL A 1 80 ? 3.915 -4.041 1.113 1.00 95.19 80 VAL A O 1
ATOM 580 N N . GLY A 1 81 ? 2.307 -5.464 0.422 1.00 91.56 81 GLY A N 1
ATOM 581 C CA . GLY A 1 81 ? 2.945 -6.701 0.887 1.00 91.56 81 GLY A CA 1
ATOM 582 C C . GLY A 1 81 ? 2.118 -7.467 1.922 1.00 91.56 81 GLY A C 1
ATOM 583 O O . GLY A 1 81 ? 0.955 -7.152 2.170 1.00 91.56 81 GLY A O 1
ATOM 584 N N . ALA A 1 82 ? 2.715 -8.494 2.533 1.00 82.75 82 ALA A N 1
ATOM 585 C CA . ALA A 1 82 ? 2.007 -9.480 3.360 1.00 82.75 82 ALA A CA 1
ATOM 586 C C . ALA A 1 82 ? 1.170 -8.875 4.507 1.00 82.75 82 ALA A C 1
ATOM 588 O O . ALA A 1 82 ? 0.078 -9.362 4.790 1.00 82.75 82 ALA A O 1
ATOM 589 N N . LEU A 1 83 ? 1.628 -7.777 5.120 1.00 81.62 83 LEU A N 1
ATOM 590 C CA . LEU A 1 83 ? 0.916 -7.104 6.217 1.00 81.62 83 LEU A CA 1
ATOM 591 C C . LEU A 1 83 ? -0.279 -6.247 5.765 1.00 81.62 83 LEU A C 1
ATOM 593 O O . LEU A 1 83 ? -1.020 -5.738 6.604 1.00 81.62 83 LEU A O 1
ATOM 597 N N . ALA A 1 84 ? -0.490 -6.072 4.458 1.00 80.25 84 ALA A N 1
ATOM 598 C CA . ALA A 1 84 ? -1.691 -5.421 3.943 1.00 80.25 84 ALA A CA 1
ATOM 599 C C . ALA A 1 84 ? -2.920 -6.352 3.949 1.00 80.25 84 ALA A C 1
ATOM 601 O O . ALA A 1 84 ? -4.052 -5.871 3.845 1.00 80.25 84 ALA A O 1
ATOM 602 N N . GLN A 1 85 ? -2.723 -7.667 4.119 1.00 73.25 85 GLN A N 1
ATOM 603 C CA . GLN A 1 85 ? -3.817 -8.600 4.380 1.00 73.25 85 GLN A CA 1
ATOM 604 C C . GLN A 1 85 ? -4.377 -8.322 5.783 1.00 73.25 85 GLN A C 1
ATOM 606 O O . GLN A 1 85 ? -3.654 -8.364 6.774 1.00 73.25 85 GLN A O 1
ATOM 611 N N . GLY A 1 86 ? -5.660 -7.976 5.880 1.00 62.34 86 GLY A N 1
ATOM 612 C CA . GLY A 1 86 ? -6.346 -7.891 7.170 1.00 62.34 86 GLY A CA 1
ATOM 613 C C . GLY A 1 86 ? -7.016 -9.206 7.516 1.00 62.34 86 GLY A C 1
ATOM 614 O O . GLY A 1 86 ? -7.446 -9.927 6.619 1.00 62.34 86 GLY A O 1
ATOM 615 N N . THR A 1 87 ? -7.171 -9.474 8.808 1.00 50.28 87 THR A N 1
ATOM 616 C CA . THR A 1 87 ? -8.215 -10.386 9.285 1.00 50.28 87 THR A CA 1
ATOM 617 C C . THR A 1 87 ? -9.585 -9.810 8.882 1.00 50.28 87 THR A C 1
ATOM 619 O O . THR A 1 87 ? -9.727 -8.582 8.951 1.00 50.28 87 THR A O 1
ATOM 622 N N . PRO A 1 88 ? -10.540 -10.640 8.415 1.00 48.69 88 PRO A N 1
ATOM 623 C CA . PRO A 1 88 ? -11.905 -10.203 8.113 1.00 48.69 88 PRO A CA 1
ATOM 624 C C . PRO A 1 88 ? -12.592 -9.509 9.293 1.00 48.69 88 PRO A C 1
ATOM 626 O O . PRO A 1 88 ? -12.255 -9.834 10.456 1.00 48.69 88 PRO A O 1
#

Secondary structure (DSSP, 8-state):
----HHHHS-TT--EEEET-TTTHHHHHHHHHHTT--TT-EEEEEESTTSTT-EEEEEEHHHHHHHHHH---SS-EEEEESGGGPPP-